Protein AF-A0A1Y6C7B9-F1 (afdb_monomer_lite)

Structure (mmCIF, N/CA/C/O backbone):
data_AF-A0A1Y6C7B9-F1
#
_entry.id   AF-A0A1Y6C7B9-F1
#
loop_
_atom_site.group_PDB
_atom_site.id
_atom_site.type_symbol
_atom_site.label_atom_id
_atom_site.label_alt_id
_atom_site.label_comp_id
_atom_site.label_asym_id
_atom_site.label_entity_id
_atom_site.label_seq_id
_atom_site.pdbx_PDB_ins_code
_atom_site.Cartn_x
_atom_site.Cartn_y
_atom_site.Cartn_z
_atom_site.occupancy
_atom_site.B_iso_or_equiv
_atom_site.auth_seq_id
_atom_site.auth_comp_id
_atom_site.auth_asym_id
_atom_site.auth_atom_id
_atom_site.pdbx_PDB_model_num
ATOM 1 N N . MET A 1 1 ? 20.579 15.927 -12.577 1.00 39.31 1 MET A N 1
ATOM 2 C CA . MET A 1 1 ? 19.494 15.393 -13.425 1.00 39.31 1 MET A CA 1
ATOM 3 C C . MET A 1 1 ? 19.816 13.927 -13.649 1.00 39.31 1 MET A C 1
ATOM 5 O O . MET A 1 1 ? 20.886 13.658 -14.176 1.00 39.31 1 MET A O 1
ATOM 9 N N . SER A 1 2 ? 19.004 12.998 -13.144 1.00 50.59 2 SER A N 1
ATOM 10 C CA . SER A 1 2 ? 19.272 11.565 -13.326 1.00 50.59 2 SER A CA 1
ATOM 11 C C . SER A 1 2 ? 18.882 11.157 -14.748 1.00 50.59 2 SER A C 1
ATOM 13 O O . SER A 1 2 ? 17.697 11.102 -15.076 1.00 50.59 2 SER A O 1
ATOM 15 N N . ASN A 1 3 ? 19.895 10.933 -15.587 1.00 54.69 3 ASN A N 1
ATOM 16 C CA . ASN A 1 3 ? 19.783 10.400 -16.947 1.00 54.69 3 ASN A CA 1
ATOM 17 C C . ASN A 1 3 ? 19.767 8.862 -16.897 1.00 54.69 3 ASN A C 1
ATOM 19 O O . ASN A 1 3 ? 20.647 8.212 -17.447 1.00 54.69 3 ASN A O 1
ATOM 23 N N . THR A 1 4 ? 18.810 8.282 -16.175 1.00 63.91 4 THR A N 1
ATOM 24 C CA . THR A 1 4 ? 18.589 6.832 -16.205 1.00 63.91 4 THR A CA 1
ATOM 25 C C . THR A 1 4 ? 18.027 6.443 -17.573 1.00 63.91 4 THR A C 1
ATOM 27 O O . THR A 1 4 ? 17.099 7.097 -18.060 1.00 63.91 4 THR A O 1
ATOM 30 N N . THR A 1 5 ? 18.613 5.428 -18.199 1.00 77.81 5 THR A N 1
ATOM 31 C CA . THR A 1 5 ? 18.164 4.827 -19.464 1.00 77.81 5 THR A CA 1
ATOM 32 C C . THR A 1 5 ? 16.973 3.888 -19.237 1.00 77.81 5 THR A C 1
ATOM 34 O O . THR A 1 5 ? 16.725 3.450 -18.117 1.00 77.81 5 THR A O 1
ATOM 37 N N . GLU A 1 6 ? 16.233 3.551 -20.295 1.00 76.38 6 GLU A N 1
ATOM 38 C CA . GLU A 1 6 ? 15.067 2.651 -20.214 1.00 76.38 6 GLU A CA 1
ATOM 39 C C . GLU A 1 6 ? 15.423 1.260 -19.649 1.00 76.38 6 GLU A C 1
ATOM 41 O O . GLU A 1 6 ? 14.683 0.710 -18.833 1.00 76.38 6 GLU A O 1
ATOM 46 N N . GLU A 1 7 ? 16.598 0.726 -20.003 1.00 77.50 7 GLU A N 1
ATOM 47 C CA . GLU A 1 7 ? 17.117 -0.544 -19.473 1.00 77.50 7 GLU A CA 1
ATOM 48 C C . GLU A 1 7 ? 17.518 -0.449 -17.990 1.00 77.50 7 GLU A C 1
ATOM 50 O O . GLU A 1 7 ? 17.260 -1.368 -17.211 1.00 77.50 7 GLU A O 1
ATOM 55 N N . GLU A 1 8 ? 18.100 0.674 -17.558 1.00 80.31 8 GLU A N 1
ATOM 56 C CA . GLU A 1 8 ? 18.400 0.905 -16.139 1.00 80.31 8 GLU A CA 1
ATOM 57 C C . GLU A 1 8 ? 17.116 1.054 -15.311 1.00 80.31 8 GLU A C 1
ATOM 59 O O . GLU A 1 8 ? 17.017 0.482 -14.224 1.00 80.31 8 GLU A O 1
ATOM 64 N N . ASP A 1 9 ? 16.106 1.759 -15.835 1.00 83.81 9 ASP A N 1
ATOM 65 C CA . ASP A 1 9 ? 14.800 1.879 -15.183 1.00 83.81 9 ASP A CA 1
ATOM 66 C C . ASP A 1 9 ? 14.131 0.500 -15.042 1.00 83.81 9 ASP A C 1
ATOM 68 O O . ASP A 1 9 ? 13.552 0.205 -13.996 1.00 83.81 9 ASP A O 1
ATOM 72 N N . LYS A 1 10 ? 14.267 -0.386 -16.037 1.00 82.38 10 LYS A N 1
ATOM 73 C CA . LYS A 1 10 ? 13.749 -1.760 -15.978 1.00 82.38 10 LYS A CA 1
ATOM 74 C C . LYS A 1 10 ? 14.417 -2.594 -14.881 1.00 82.38 10 LYS A C 1
ATOM 76 O O . LYS A 1 10 ? 13.713 -3.259 -14.124 1.00 82.38 10 LYS A O 1
ATOM 81 N N . GLY A 1 11 ? 15.742 -2.519 -14.743 1.00 86.56 11 GLY A N 1
ATOM 82 C CA . GLY A 1 11 ? 16.461 -3.196 -13.656 1.00 86.56 11 GLY A CA 1
ATOM 83 C C . GLY A 1 11 ? 16.082 -2.660 -12.269 1.00 86.56 11 GLY A C 1
ATOM 84 O O . GLY A 1 11 ? 15.893 -3.427 -11.325 1.00 86.56 11 GLY A O 1
ATOM 85 N N . ILE A 1 12 ? 15.896 -1.341 -12.146 1.00 87.44 12 ILE A N 1
ATOM 86 C CA . ILE A 1 12 ? 15.400 -0.717 -10.911 1.00 87.44 12 ILE A CA 1
ATOM 87 C C . ILE A 1 12 ? 13.975 -1.197 -10.602 1.00 87.44 12 ILE A C 1
ATOM 89 O O . ILE A 1 12 ? 13.686 -1.561 -9.461 1.00 87.44 12 ILE A O 1
ATOM 93 N N . LEU A 1 13 ? 13.090 -1.228 -11.601 1.00 86.94 13 LEU A N 1
ATOM 94 C CA . LEU A 1 13 ? 11.712 -1.696 -11.449 1.00 86.94 13 LEU A CA 1
ATOM 95 C C . LEU A 1 13 ? 11.650 -3.163 -11.031 1.00 86.94 13 LEU A C 1
ATOM 97 O O . LEU A 1 13 ? 10.866 -3.490 -10.147 1.00 86.94 13 LEU A O 1
ATOM 101 N N . GLU A 1 14 ? 12.494 -4.029 -11.591 1.00 89.56 14 GLU A N 1
ATOM 102 C CA . GLU A 1 14 ? 12.550 -5.445 -11.220 1.00 89.56 14 GLU A CA 1
ATOM 103 C C . GLU A 1 14 ? 12.890 -5.629 -9.733 1.00 89.56 14 GLU A C 1
ATOM 105 O O . GLU A 1 14 ? 12.167 -6.322 -9.013 1.00 89.56 14 GLU A O 1
ATOM 110 N N . VAL A 1 15 ? 13.907 -4.920 -9.231 1.00 91.50 15 VAL A N 1
ATOM 111 C CA . VAL A 1 15 ? 14.276 -4.947 -7.805 1.00 91.50 15 VAL A CA 1
ATOM 112 C C . VAL A 1 15 ? 13.154 -4.387 -6.923 1.00 91.50 15 VAL A C 1
ATOM 114 O O . VAL A 1 15 ? 12.858 -4.933 -5.854 1.00 91.50 15 VAL A O 1
ATOM 117 N N . LEU A 1 16 ? 12.505 -3.299 -7.352 1.00 89.56 16 LEU A N 1
ATOM 118 C CA . LEU A 1 16 ? 11.376 -2.716 -6.624 1.00 89.56 16 LEU A CA 1
ATOM 119 C C . LEU A 1 16 ? 10.173 -3.668 -6.579 1.00 89.56 16 LEU A C 1
ATOM 121 O O . LEU A 1 16 ? 9.554 -3.796 -5.519 1.00 89.56 16 LEU A O 1
ATOM 125 N N . LEU A 1 17 ? 9.865 -4.365 -7.677 1.00 90.88 17 LEU A N 1
ATOM 126 C CA . LEU A 1 17 ? 8.803 -5.370 -7.723 1.00 90.88 17 LEU A CA 1
ATOM 127 C C . LEU A 1 17 ? 9.127 -6.575 -6.851 1.00 90.88 17 LEU A C 1
ATOM 129 O O . LEU A 1 17 ? 8.264 -7.039 -6.108 1.00 90.88 17 LEU A O 1
ATOM 133 N N . GLU A 1 18 ? 10.359 -7.069 -6.898 1.00 93.19 18 GLU A N 1
ATOM 134 C CA . GLU A 1 18 ? 10.772 -8.186 -6.058 1.00 93.19 18 GLU A CA 1
ATOM 135 C C . GLU A 1 18 ? 10.610 -7.833 -4.575 1.00 93.19 18 GLU A C 1
ATOM 137 O O . GLU A 1 18 ? 10.037 -8.606 -3.800 1.00 93.19 18 GLU A O 1
ATOM 142 N N . ARG A 1 19 ? 11.036 -6.628 -4.179 1.00 91.50 19 ARG A N 1
ATOM 143 C CA . ARG A 1 19 ? 10.869 -6.131 -2.811 1.00 91.50 19 ARG A CA 1
ATOM 144 C C . ARG A 1 19 ? 9.402 -5.957 -2.433 1.00 91.50 19 ARG A C 1
ATOM 146 O O . ARG A 1 19 ? 9.012 -6.292 -1.313 1.00 91.50 19 ARG A O 1
ATOM 153 N N . LEU A 1 20 ? 8.590 -5.439 -3.351 1.00 91.62 20 LEU A N 1
ATOM 154 C CA . LEU A 1 20 ? 7.153 -5.315 -3.158 1.00 91.62 20 LEU A CA 1
ATOM 155 C C . LEU A 1 20 ? 6.534 -6.685 -2.866 1.00 91.62 20 LEU A C 1
ATOM 157 O O . LEU A 1 20 ? 5.909 -6.850 -1.824 1.00 91.62 20 LEU A O 1
ATOM 161 N N . VAL A 1 21 ? 6.746 -7.665 -3.742 1.00 92.62 21 VAL A N 1
ATOM 162 C CA . VAL A 1 21 ? 6.099 -8.982 -3.661 1.00 92.62 21 VAL A CA 1
ATOM 163 C C . VAL A 1 21 ? 6.610 -9.794 -2.473 1.00 92.62 21 VAL A C 1
ATOM 165 O O . VAL A 1 21 ? 5.815 -10.418 -1.776 1.00 92.62 21 VAL A O 1
ATOM 168 N N . LYS A 1 22 ? 7.924 -9.791 -2.213 1.00 93.94 22 LYS A N 1
ATOM 169 C CA . LYS A 1 22 ? 8.523 -10.633 -1.165 1.00 93.94 22 LYS A CA 1
ATOM 170 C C . LYS A 1 22 ? 8.430 -10.041 0.237 1.00 93.94 22 LYS A C 1
ATOM 172 O O . LYS A 1 22 ? 8.495 -10.797 1.201 1.00 93.94 22 LYS A O 1
ATOM 177 N N . GLN A 1 23 ? 8.346 -8.716 0.366 1.00 90.81 23 GLN A N 1
ATOM 178 C CA . GLN A 1 23 ? 8.465 -8.046 1.667 1.00 90.81 23 GLN A CA 1
ATOM 179 C C . GLN A 1 23 ? 7.229 -7.213 1.997 1.00 90.81 23 GLN A C 1
ATOM 181 O O . GLN A 1 23 ? 6.608 -7.413 3.036 1.00 90.81 23 GLN A O 1
ATOM 186 N N . ARG A 1 24 ? 6.858 -6.273 1.123 1.00 93.56 24 ARG A N 1
ATOM 187 C CA . ARG A 1 24 ? 5.884 -5.226 1.476 1.00 93.56 24 ARG A CA 1
ATOM 188 C C . ARG A 1 24 ? 4.440 -5.674 1.338 1.00 93.56 24 ARG A C 1
ATOM 190 O O . ARG A 1 24 ? 3.635 -5.367 2.207 1.00 93.56 24 ARG A O 1
ATOM 197 N N . LEU A 1 25 ? 4.115 -6.391 0.267 1.00 95.88 25 LEU A N 1
ATOM 198 C CA . LEU A 1 25 ? 2.753 -6.814 -0.028 1.00 95.88 25 LEU A CA 1
ATOM 199 C C . LEU A 1 25 ? 2.213 -7.806 1.015 1.00 95.88 25 LEU A C 1
ATOM 201 O O . LEU A 1 25 ? 1.117 -7.562 1.507 1.00 95.88 25 LEU A O 1
ATOM 205 N N . PRO A 1 26 ? 2.952 -8.853 1.445 1.00 96.69 26 PRO A N 1
ATOM 206 C CA . PRO A 1 26 ? 2.460 -9.755 2.488 1.00 96.69 26 PRO A CA 1
ATOM 207 C C . PRO A 1 26 ? 2.147 -9.026 3.798 1.00 96.69 26 PRO A C 1
ATOM 209 O O . PRO A 1 26 ? 1.148 -9.322 4.446 1.00 96.69 26 PRO A O 1
ATOM 212 N N . HIS A 1 27 ? 2.978 -8.047 4.165 1.00 96.81 27 HIS A N 1
ATOM 213 C CA . HIS A 1 27 ? 2.763 -7.246 5.365 1.00 96.81 27 HIS A CA 1
ATOM 214 C C . HIS A 1 27 ? 1.573 -6.290 5.204 1.00 96.81 27 HIS A C 1
ATOM 216 O O . HIS A 1 27 ? 0.730 -6.217 6.089 1.00 96.81 27 HIS A O 1
ATOM 222 N N . ALA A 1 28 ? 1.446 -5.615 4.058 1.00 97.62 28 ALA A N 1
ATOM 223 C CA . ALA A 1 28 ? 0.306 -4.744 3.773 1.00 97.62 28 ALA A CA 1
ATOM 224 C C . ALA A 1 28 ? -1.030 -5.507 3.806 1.00 97.62 28 ALA A C 1
ATOM 226 O O . ALA A 1 28 ? -1.978 -5.030 4.414 1.00 97.62 28 ALA A O 1
ATOM 227 N N . LEU A 1 29 ? -1.089 -6.718 3.242 1.00 98.06 29 LEU A N 1
ATOM 228 C CA . LEU A 1 29 ? -2.287 -7.567 3.299 1.00 98.06 29 LEU A CA 1
ATOM 229 C C . LEU A 1 29 ? -2.606 -8.039 4.728 1.00 98.06 29 LEU A C 1
ATOM 231 O O . LEU A 1 29 ? -3.769 -8.205 5.090 1.00 98.06 29 LEU A O 1
ATOM 235 N N . ALA A 1 30 ? -1.584 -8.255 5.563 1.00 98.12 30 ALA A N 1
ATOM 236 C CA . ALA A 1 30 ? -1.793 -8.550 6.978 1.00 98.12 30 ALA A CA 1
ATOM 237 C C . ALA A 1 30 ? -2.364 -7.337 7.732 1.00 98.12 30 ALA A C 1
ATOM 239 O O . ALA A 1 30 ? -3.251 -7.513 8.565 1.00 98.12 30 ALA A O 1
ATOM 240 N N . LEU A 1 31 ? -1.897 -6.123 7.413 1.00 98.50 31 LEU A N 1
ATOM 241 C CA . LEU A 1 31 ? -2.433 -4.880 7.971 1.00 98.50 31 LEU A CA 1
ATOM 242 C C . LEU A 1 31 ? -3.863 -4.605 7.506 1.00 98.50 31 LEU A C 1
ATOM 244 O O . LEU A 1 31 ? -4.686 -4.244 8.334 1.00 98.50 31 LEU A O 1
ATOM 248 N N . GLU A 1 32 ? -4.172 -4.827 6.227 1.00 98.62 32 GLU A N 1
ATOM 249 C CA . GLU A 1 32 ? -5.537 -4.741 5.688 1.00 98.62 32 GLU A CA 1
ATOM 250 C C . GLU A 1 32 ? -6.479 -5.653 6.474 1.00 98.62 32 GLU A C 1
ATOM 252 O O . GLU A 1 32 ? -7.447 -5.187 7.067 1.00 98.62 32 GLU A O 1
ATOM 257 N N . LYS A 1 33 ? -6.125 -6.937 6.607 1.00 98.69 33 LYS A N 1
ATOM 258 C CA . LYS A 1 33 ? -6.919 -7.882 7.397 1.00 98.69 33 LYS A CA 1
ATOM 259 C C . LYS A 1 33 ? -7.085 -7.433 8.851 1.00 98.69 33 LYS A C 1
ATOM 261 O O . LYS A 1 33 ? -8.156 -7.619 9.418 1.00 98.69 33 LYS A O 1
ATOM 266 N N . LYS A 1 34 ? -6.027 -6.895 9.459 1.00 98.44 34 LYS A N 1
ATOM 267 C CA . LYS A 1 34 ? -6.045 -6.395 10.835 1.00 98.44 34 LYS A CA 1
ATOM 268 C C . LYS A 1 34 ? -7.056 -5.249 10.988 1.00 98.44 34 LYS A C 1
ATOM 270 O O . LYS A 1 34 ? -7.944 -5.334 11.832 1.00 98.44 34 LYS A O 1
ATOM 275 N N . VAL A 1 35 ? -6.972 -4.211 10.155 1.00 98.56 35 VAL A N 1
ATOM 276 C CA . VAL A 1 35 ? -7.883 -3.056 10.260 1.00 98.56 35 VAL A CA 1
ATOM 277 C C . VAL A 1 35 ? -9.317 -3.396 9.845 1.00 98.56 35 VAL A C 1
ATOM 279 O O . VAL A 1 35 ? -10.267 -2.860 10.414 1.00 98.56 35 VAL A O 1
ATOM 282 N N . ASP A 1 36 ? -9.507 -4.350 8.934 1.00 98.50 36 ASP A N 1
ATOM 283 C CA . ASP A 1 36 ? -10.835 -4.859 8.570 1.00 98.50 36 ASP A CA 1
ATOM 284 C C . ASP A 1 36 ? -11.510 -5.626 9.718 1.00 98.50 36 ASP A C 1
ATOM 286 O O . ASP A 1 36 ? -12.732 -5.759 9.749 1.00 98.50 36 ASP A O 1
ATOM 290 N N . GLN A 1 37 ? -10.729 -6.120 10.682 1.00 97.81 37 GLN A N 1
ATOM 291 C CA . GLN A 1 37 ? -11.229 -6.777 11.892 1.00 97.81 37 GLN A CA 1
ATOM 292 C C . GLN A 1 37 ? -11.546 -5.799 13.033 1.00 97.81 37 GLN A C 1
ATOM 294 O O . GLN A 1 37 ? -12.047 -6.237 14.067 1.00 97.81 37 GLN A O 1
ATOM 299 N N . GLY A 1 38 ? -11.301 -4.498 12.846 1.00 97.38 38 GLY A N 1
ATOM 300 C CA . GLY A 1 38 ? -11.530 -3.463 13.860 1.00 97.38 38 GLY A CA 1
ATOM 301 C C . GLY A 1 38 ? -10.320 -3.172 14.754 1.00 97.38 38 GLY A C 1
ATOM 302 O O . GLY A 1 38 ? -10.419 -2.369 15.681 1.00 97.38 38 GLY A O 1
ATOM 303 N 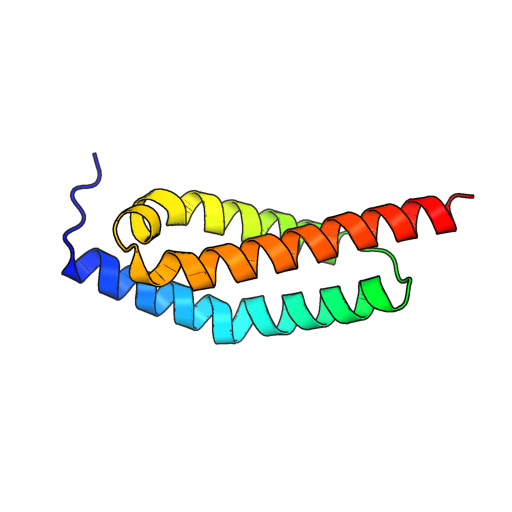N . ASP A 1 39 ? -9.167 -3.793 14.494 1.00 97.81 39 ASP A N 1
ATOM 304 C CA . ASP A 1 39 ? -7.948 -3.517 15.256 1.00 97.81 39 ASP A CA 1
ATOM 305 C C . ASP A 1 39 ? -7.309 -2.182 14.830 1.00 97.81 39 ASP A C 1
ATOM 307 O O . ASP A 1 39 ? -7.297 -1.817 13.650 1.00 97.81 39 ASP A O 1
ATOM 311 N N . VAL A 1 40 ? -6.699 -1.477 15.785 1.00 97.50 40 VAL A N 1
ATOM 312 C CA . VAL A 1 40 ? -5.968 -0.220 15.543 1.00 97.50 40 VAL A CA 1
ATOM 313 C C . VAL A 1 40 ? -4.543 -0.457 15.047 1.00 97.50 40 VAL A C 1
ATOM 315 O O . VAL A 1 40 ? -3.893 -1.458 15.379 1.00 97.50 40 VAL A O 1
ATOM 318 N N . LEU A 1 41 ? -4.026 0.489 14.263 1.00 98.06 41 LEU A N 1
ATOM 319 C CA . LEU A 1 41 ? -2.628 0.497 13.835 1.00 98.06 41 LEU A CA 1
ATOM 320 C C . LEU A 1 41 ? -1.732 0.897 15.011 1.00 98.06 41 LEU A C 1
ATOM 322 O O . LEU A 1 41 ? -1.948 1.927 15.638 1.00 98.06 41 LEU A O 1
ATOM 326 N N . ASN A 1 42 ? -0.714 0.090 15.302 1.00 97.00 42 ASN A N 1
ATOM 327 C CA . ASN A 1 42 ? 0.278 0.438 16.319 1.00 97.00 42 ASN A CA 1
ATOM 328 C C . ASN A 1 42 ? 1.434 1.256 15.709 1.00 97.00 42 ASN A C 1
ATOM 330 O O . ASN A 1 42 ? 1.539 1.400 14.489 1.00 97.00 42 ASN A O 1
ATOM 334 N N . ASP A 1 43 ? 2.349 1.736 16.553 1.00 97.31 43 ASP A N 1
ATOM 335 C CA . ASP A 1 43 ? 3.503 2.536 16.120 1.00 97.31 43 ASP A CA 1
ATOM 336 C C . ASP A 1 43 ? 4.367 1.847 15.049 1.00 97.31 43 ASP A C 1
ATOM 338 O O . ASP A 1 43 ? 4.857 2.507 14.130 1.00 97.31 43 ASP A O 1
ATOM 342 N N . TYR A 1 44 ? 4.536 0.523 15.127 1.00 97.00 44 TYR A N 1
ATOM 343 C CA . TYR A 1 44 ? 5.295 -0.240 14.132 1.00 97.00 44 TYR A CA 1
ATOM 344 C C . TYR A 1 44 ? 4.575 -0.291 12.783 1.00 97.00 44 TYR A C 1
ATOM 346 O O . TYR A 1 44 ? 5.214 -0.120 11.743 1.00 97.00 44 TYR A O 1
ATOM 354 N N . ASP A 1 45 ? 3.256 -0.483 12.793 1.00 97.69 45 ASP A N 1
ATOM 355 C CA . ASP A 1 45 ? 2.434 -0.494 11.583 1.00 97.69 45 ASP A CA 1
ATOM 356 C C . ASP A 1 45 ? 2.476 0.884 10.902 1.00 97.69 45 ASP A C 1
ATOM 358 O O . ASP A 1 45 ? 2.689 0.991 9.692 1.00 97.69 45 ASP A O 1
ATOM 362 N N . ILE A 1 46 ? 2.353 1.957 11.692 1.00 96.94 46 ILE A N 1
ATOM 363 C CA . ILE A 1 46 ? 2.425 3.345 11.217 1.00 96.94 46 ILE A CA 1
ATOM 364 C C . ILE A 1 46 ? 3.812 3.646 10.640 1.00 96.94 46 ILE A C 1
ATOM 366 O O . ILE A 1 46 ? 3.920 4.227 9.554 1.00 96.94 46 ILE A O 1
ATOM 370 N N . GLN A 1 47 ? 4.883 3.227 11.321 1.00 97.38 47 GLN A N 1
ATOM 371 C CA . GLN A 1 47 ? 6.246 3.402 10.825 1.00 97.38 47 GLN A CA 1
ATOM 372 C C . GLN A 1 47 ? 6.448 2.671 9.492 1.00 97.38 47 GLN A C 1
ATOM 374 O O . GLN A 1 47 ? 6.990 3.255 8.549 1.00 97.38 47 GLN A O 1
ATOM 379 N N . PHE A 1 48 ? 5.978 1.427 9.385 1.00 95.56 48 PHE A N 1
ATOM 380 C CA . PHE A 1 48 ? 6.031 0.661 8.144 1.00 95.56 48 PHE A CA 1
ATOM 381 C C . PHE A 1 48 ? 5.307 1.388 7.001 1.00 95.56 48 PHE A C 1
ATOM 383 O O . PHE A 1 48 ? 5.883 1.568 5.924 1.00 95.56 48 PHE A O 1
ATOM 390 N N . LEU A 1 49 ? 4.077 1.859 7.230 1.00 96.44 49 LEU A N 1
ATOM 391 C CA . LEU A 1 49 ? 3.297 2.587 6.224 1.00 96.44 49 LEU A CA 1
ATOM 392 C C . LEU A 1 49 ? 4.021 3.862 5.765 1.00 96.44 49 LEU A C 1
ATOM 394 O O . LEU A 1 49 ? 4.130 4.121 4.563 1.00 96.44 49 LEU A O 1
ATOM 398 N N . ALA A 1 50 ? 4.591 4.625 6.702 1.00 96.12 50 ALA A N 1
ATOM 399 C CA . ALA A 1 50 ? 5.348 5.835 6.397 1.00 96.12 50 ALA A CA 1
ATOM 400 C C . ALA A 1 50 ? 6.608 5.551 5.558 1.00 96.12 50 ALA A C 1
ATOM 402 O O . ALA A 1 50 ? 6.923 6.297 4.623 1.00 96.12 50 ALA A O 1
ATOM 403 N N . GLU A 1 51 ? 7.337 4.476 5.865 1.00 94.75 51 GLU A N 1
ATOM 404 C CA . GLU A 1 51 ? 8.513 4.052 5.101 1.00 94.75 51 GLU A CA 1
ATOM 405 C C . GLU A 1 51 ? 8.143 3.610 3.682 1.00 94.75 51 GLU A C 1
ATOM 407 O O . GLU A 1 51 ? 8.795 4.013 2.713 1.00 94.75 51 GLU A O 1
ATOM 412 N N . VAL A 1 52 ? 7.065 2.836 3.537 1.00 92.31 52 VAL A N 1
ATOM 413 C CA . VAL A 1 52 ? 6.605 2.376 2.226 1.00 92.31 52 VAL A CA 1
ATOM 414 C C . VAL A 1 52 ? 6.160 3.542 1.349 1.00 92.31 52 VAL A C 1
ATOM 416 O O . VAL A 1 52 ? 6.606 3.632 0.203 1.00 92.31 52 VAL A O 1
ATOM 419 N N . LEU A 1 53 ? 5.348 4.463 1.872 1.00 92.12 53 LEU A N 1
ATOM 420 C CA . LEU A 1 53 ? 4.880 5.628 1.114 1.00 92.12 53 LEU A CA 1
ATOM 421 C C . LEU A 1 53 ? 6.039 6.540 0.697 1.00 92.12 53 LEU A C 1
ATOM 423 O O . LEU A 1 53 ? 6.065 7.034 -0.433 1.00 92.12 53 LEU A O 1
ATOM 427 N N . ARG A 1 54 ? 7.049 6.710 1.561 1.00 93.62 54 ARG A N 1
ATOM 428 C CA . ARG A 1 54 ? 8.276 7.446 1.222 1.00 93.62 54 ARG A CA 1
ATOM 429 C C . ARG A 1 54 ? 9.004 6.812 0.040 1.00 93.62 54 ARG A C 1
ATOM 431 O O . ARG A 1 54 ? 9.457 7.521 -0.859 1.00 93.62 54 ARG A O 1
ATOM 438 N N . ASP A 1 55 ? 9.118 5.492 0.028 1.00 89.69 55 ASP A N 1
ATOM 439 C CA . ASP A 1 55 ? 9.808 4.783 -1.043 1.00 89.69 55 ASP A CA 1
ATOM 440 C C . ASP A 1 55 ? 8.997 4.739 -2.345 1.00 89.69 55 ASP A C 1
ATOM 442 O O . ASP A 1 55 ? 9.586 4.865 -3.418 1.00 89.69 55 ASP A O 1
ATOM 446 N N . ILE A 1 56 ? 7.663 4.667 -2.275 1.00 88.19 56 ILE A N 1
ATOM 447 C CA . ILE A 1 56 ? 6.788 4.865 -3.444 1.00 88.19 56 ILE A CA 1
ATOM 448 C C . ILE A 1 56 ? 6.989 6.275 -4.019 1.00 88.19 56 ILE A C 1
ATOM 450 O O . ILE A 1 56 ? 7.118 6.435 -5.232 1.00 88.19 56 ILE A O 1
ATOM 454 N N . GLY A 1 57 ? 7.090 7.302 -3.171 1.00 90.00 57 GLY A N 1
ATOM 455 C CA . GLY A 1 57 ? 7.383 8.667 -3.614 1.00 90.00 57 GLY A CA 1
ATOM 456 C C . GLY A 1 57 ? 8.741 8.788 -4.314 1.00 90.00 57 GLY A C 1
ATOM 457 O O . GLY A 1 57 ? 8.850 9.437 -5.353 1.00 90.00 57 GLY A O 1
ATOM 458 N N . ARG A 1 58 ? 9.776 8.113 -3.799 1.00 90.44 58 ARG A N 1
ATOM 459 C CA . ARG A 1 58 ? 11.116 8.080 -4.416 1.00 90.44 58 ARG A CA 1
ATOM 460 C C . ARG A 1 58 ? 11.144 7.344 -5.753 1.00 90.44 58 ARG A C 1
ATOM 462 O O . ARG A 1 58 ? 11.895 7.742 -6.637 1.00 90.44 58 ARG A O 1
ATOM 469 N N . ALA A 1 59 ? 10.333 6.299 -5.905 1.00 88.44 59 ALA A N 1
ATOM 470 C CA . ALA A 1 59 ? 10.227 5.531 -7.143 1.00 88.44 59 ALA A CA 1
ATOM 471 C C . ALA A 1 59 ? 9.408 6.242 -8.236 1.00 88.44 59 ALA A C 1
ATOM 473 O O . ALA A 1 59 ? 9.407 5.787 -9.379 1.00 88.44 59 ALA A O 1
ATOM 474 N N . LYS A 1 60 ? 8.746 7.366 -7.917 1.00 89.44 60 LYS A N 1
ATOM 475 C CA . LYS A 1 60 ? 7.860 8.091 -8.838 1.00 89.44 60 LYS A CA 1
ATOM 476 C C . LYS A 1 60 ? 8.457 8.416 -10.204 1.00 89.44 60 LYS A C 1
ATOM 478 O O . LYS A 1 60 ? 7.827 8.071 -11.199 1.00 89.44 60 LYS A O 1
ATOM 483 N N . PRO A 1 61 ? 9.666 8.996 -10.302 1.00 89.75 61 PRO A N 1
ATOM 484 C CA . PRO A 1 61 ? 10.250 9.305 -11.604 1.00 89.75 61 PRO A CA 1
ATOM 485 C C . PRO A 1 61 ? 10.495 8.066 -12.471 1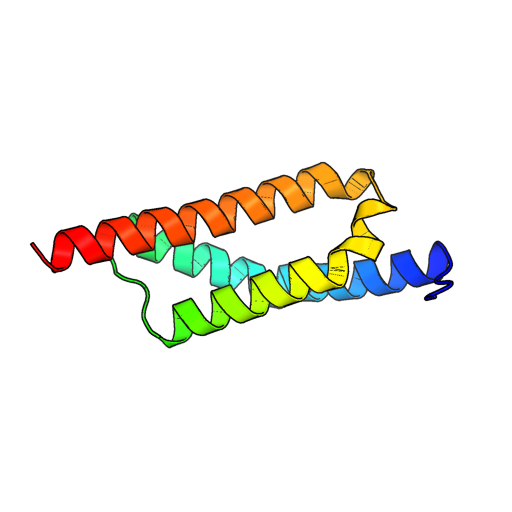.00 89.75 61 PRO A C 1
ATOM 487 O O . PRO A 1 61 ? 10.544 8.196 -13.689 1.00 89.75 61 PRO A O 1
ATOM 490 N N . VAL A 1 62 ? 10.663 6.893 -11.847 1.00 87.38 62 VAL A N 1
ATOM 491 C CA . VAL A 1 62 ? 10.876 5.621 -12.539 1.00 87.38 62 VAL A CA 1
ATOM 492 C C . VAL A 1 62 ? 9.540 5.118 -13.072 1.00 87.38 62 VAL A C 1
ATOM 494 O O . VAL A 1 62 ? 9.375 5.033 -14.278 1.00 87.38 62 VAL A O 1
ATOM 497 N N . TYR A 1 63 ? 8.535 4.872 -12.226 1.00 86.50 63 TYR A N 1
ATOM 498 C CA . TYR A 1 63 ? 7.271 4.311 -12.725 1.00 86.50 63 TYR A CA 1
ATOM 499 C C . TYR A 1 63 ? 6.433 5.291 -13.566 1.00 86.50 63 TYR A C 1
ATOM 501 O O . TYR A 1 63 ? 5.646 4.839 -14.390 1.00 86.50 63 TYR A O 1
ATOM 509 N N . ASP A 1 64 ? 6.611 6.614 -13.433 1.00 88.62 64 ASP A N 1
ATOM 510 C CA . ASP A 1 64 ? 5.933 7.598 -14.299 1.00 88.62 64 ASP A CA 1
ATOM 511 C C . ASP A 1 64 ? 6.347 7.459 -15.775 1.00 88.62 64 ASP A C 1
ATOM 513 O O . ASP A 1 64 ? 5.576 7.808 -16.669 1.00 88.62 64 ASP A O 1
ATOM 517 N N . ARG A 1 65 ? 7.553 6.941 -16.040 1.00 88.62 65 ARG A N 1
ATOM 518 C CA . ARG A 1 65 ? 8.063 6.687 -17.397 1.00 88.62 65 ARG A CA 1
ATOM 519 C C . ARG A 1 65 ? 7.592 5.353 -17.976 1.00 88.62 65 ARG A C 1
ATOM 521 O O . ARG A 1 65 ? 7.770 5.128 -19.167 1.00 88.62 65 ARG A O 1
ATOM 528 N N . HIS A 1 66 ? 6.986 4.490 -17.159 1.00 85.81 66 HIS A N 1
ATOM 529 C CA . HIS A 1 66 ? 6.565 3.141 -17.541 1.00 85.81 66 HIS A CA 1
ATOM 530 C C . HIS A 1 66 ? 5.053 2.975 -17.314 1.00 85.81 66 HIS A C 1
ATOM 532 O O . HIS A 1 66 ? 4.632 2.446 -16.279 1.00 85.81 66 HIS A O 1
ATOM 538 N N . PRO A 1 67 ? 4.207 3.431 -18.261 1.00 87.00 67 PRO A N 1
ATOM 539 C CA . PRO A 1 67 ? 2.753 3.474 -18.090 1.00 87.00 67 PRO A CA 1
ATOM 540 C C . PRO A 1 67 ? 2.119 2.098 -17.842 1.00 87.00 67 PRO A C 1
ATOM 542 O O . PRO A 1 67 ? 1.093 2.016 -17.169 1.00 87.00 67 PRO A O 1
ATOM 545 N N . ASP A 1 68 ? 2.760 1.015 -18.283 1.00 88.81 68 ASP A N 1
ATOM 546 C CA . ASP A 1 68 ? 2.311 -0.363 -18.050 1.00 88.81 68 ASP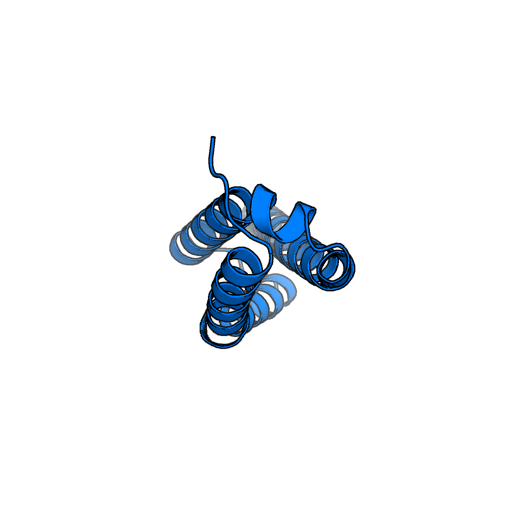 A CA 1
ATOM 547 C C . ASP A 1 68 ? 2.226 -0.732 -16.557 1.00 88.81 68 ASP A C 1
ATOM 549 O O . ASP A 1 68 ? 1.477 -1.633 -16.175 1.00 88.81 68 ASP A O 1
ATOM 553 N N . TYR A 1 69 ? 2.932 -0.004 -15.683 1.00 88.00 69 TYR A N 1
ATOM 554 C CA . TYR A 1 69 ? 2.860 -0.191 -14.233 1.00 88.00 69 TYR A CA 1
ATOM 555 C C . TYR A 1 69 ? 1.755 0.631 -13.567 1.00 88.00 69 TYR A C 1
ATOM 557 O O . TYR A 1 69 ? 1.448 0.377 -12.401 1.00 88.00 69 TYR A O 1
ATOM 565 N N . GLN A 1 70 ? 1.111 1.574 -14.266 1.00 89.19 70 GLN A N 1
ATOM 566 C CA . GLN A 1 70 ? 0.049 2.404 -13.683 1.00 89.19 70 GLN A CA 1
ATOM 567 C C . GLN A 1 70 ? -1.069 1.583 -13.023 1.00 89.19 70 GLN A C 1
ATOM 569 O O . GLN A 1 70 ? -1.437 1.919 -11.896 1.00 89.19 70 GLN A O 1
ATOM 574 N N . PRO A 1 71 ? -1.580 0.484 -13.622 1.00 93.00 71 PRO A N 1
ATOM 575 C CA . PRO A 1 71 ? -2.603 -0.333 -12.972 1.00 93.00 71 PRO A CA 1
ATOM 576 C C . PRO A 1 71 ? -2.122 -0.972 -11.663 1.00 93.00 71 PRO A C 1
ATOM 578 O O . PRO A 1 71 ? -2.902 -1.104 -10.720 1.00 93.00 71 PRO A O 1
ATOM 581 N N . LEU A 1 72 ? -0.847 -1.369 -11.586 1.00 91.25 72 LEU A N 1
ATOM 582 C CA . LEU A 1 72 ? -0.256 -1.921 -10.366 1.00 91.25 72 LEU A CA 1
ATOM 583 C C . LEU A 1 72 ? -0.103 -0.833 -9.300 1.00 91.25 72 LEU A C 1
ATOM 585 O O . LEU A 1 72 ? -0.530 -1.032 -8.165 1.00 91.25 72 LEU A O 1
ATOM 589 N N . ILE A 1 73 ? 0.458 0.322 -9.669 1.00 90.94 73 ILE A N 1
ATOM 590 C CA . ILE A 1 73 ? 0.633 1.455 -8.755 1.00 90.94 73 ILE A CA 1
ATOM 591 C C . ILE A 1 73 ? -0.720 1.916 -8.206 1.00 90.94 73 ILE A C 1
ATOM 593 O O . ILE A 1 73 ? -0.842 2.109 -7.001 1.00 90.94 73 ILE A O 1
ATOM 597 N N . ALA A 1 74 ? -1.752 2.012 -9.047 1.00 93.38 74 ALA A N 1
ATOM 598 C CA . ALA A 1 74 ? -3.098 2.378 -8.613 1.00 93.38 74 ALA A CA 1
ATOM 599 C C . ALA A 1 74 ? -3.637 1.415 -7.543 1.00 93.38 74 ALA A C 1
ATOM 601 O O . ALA A 1 74 ? -4.084 1.862 -6.491 1.00 93.38 74 ALA A O 1
ATOM 602 N N . LYS A 1 75 ? -3.517 0.099 -7.764 1.00 94.94 75 LYS A N 1
ATOM 603 C CA . LYS A 1 75 ? -3.944 -0.917 -6.788 1.00 94.94 75 LYS A CA 1
ATOM 604 C C . LYS A 1 75 ? -3.194 -0.805 -5.462 1.00 94.94 75 LYS A C 1
ATOM 606 O O . LYS A 1 75 ? -3.809 -0.932 -4.410 1.00 94.94 75 LYS A O 1
ATOM 611 N N . LEU A 1 76 ? -1.886 -0.549 -5.501 1.00 93.75 76 LEU A N 1
ATOM 612 C CA . LEU A 1 76 ? -1.089 -0.361 -4.286 1.00 93.75 76 LEU A CA 1
ATOM 613 C C . LEU A 1 76 ? -1.511 0.892 -3.522 1.00 93.75 76 LEU A C 1
ATOM 615 O O . LEU A 1 76 ? -1.662 0.836 -2.307 1.00 93.75 76 LEU A O 1
ATOM 619 N N . MET A 1 77 ? -1.729 2.007 -4.221 1.00 94.19 77 MET A N 1
ATOM 620 C CA . MET A 1 77 ? -2.172 3.248 -3.586 1.00 94.19 77 MET A CA 1
ATOM 621 C C . MET A 1 77 ? -3.550 3.077 -2.944 1.00 94.19 77 MET A C 1
ATOM 623 O O . MET A 1 77 ?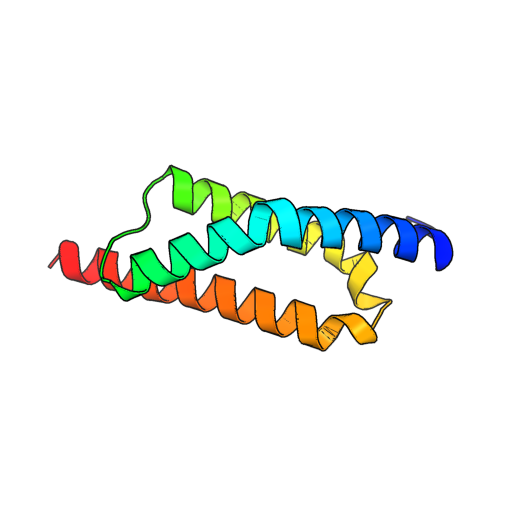 -3.737 3.518 -1.815 1.00 94.19 77 MET A O 1
ATOM 627 N N . SER A 1 78 ? -4.478 2.382 -3.610 1.00 97.19 78 SER A N 1
ATOM 628 C CA . SER A 1 78 ? -5.785 2.050 -3.034 1.00 97.19 78 SER A CA 1
ATOM 629 C C . SER A 1 78 ? -5.670 1.167 -1.792 1.00 97.19 78 SER A C 1
ATOM 631 O O . SER A 1 78 ? -6.327 1.455 -0.799 1.00 97.19 78 SER A O 1
ATOM 633 N N . LEU A 1 79 ? -4.808 0.143 -1.811 1.00 97.88 79 LEU A N 1
ATOM 634 C CA . LEU A 1 79 ? -4.565 -0.716 -0.647 1.00 97.88 79 LEU A CA 1
ATOM 635 C C . LEU A 1 79 ? -4.045 0.092 0.551 1.00 97.88 79 LEU A C 1
ATOM 637 O O . LEU A 1 79 ? -4.574 -0.020 1.651 1.00 97.88 79 LEU A O 1
ATOM 641 N N . TYR A 1 80 ? -3.024 0.929 0.351 1.00 97.38 80 TYR A N 1
ATOM 642 C CA . TYR A 1 80 ? -2.472 1.727 1.449 1.00 97.38 80 TYR A CA 1
ATOM 643 C C . TYR A 1 80 ? -3.448 2.791 1.955 1.00 97.38 80 TYR A C 1
ATOM 645 O O . TYR A 1 80 ? -3.494 3.023 3.160 1.00 97.38 80 TYR A O 1
ATOM 653 N N . ALA A 1 81 ? -4.236 3.408 1.068 1.00 97.75 81 ALA A N 1
ATOM 654 C CA . ALA A 1 81 ? -5.286 4.343 1.465 1.00 97.75 81 ALA A CA 1
ATOM 655 C C . ALA A 1 81 ? -6.335 3.653 2.346 1.00 97.75 81 ALA A C 1
ATOM 657 O O . ALA A 1 81 ? -6.590 4.125 3.449 1.00 97.75 81 ALA A O 1
ATOM 658 N N . HIS A 1 82 ? -6.837 2.489 1.917 1.00 98.50 82 HIS A N 1
ATOM 659 C CA . HIS A 1 82 ? -7.797 1.690 2.684 1.00 98.50 82 HIS A CA 1
ATOM 660 C C . HIS A 1 82 ? -7.273 1.341 4.081 1.00 98.50 82 HIS A C 1
ATOM 662 O O . HIS A 1 82 ? -7.968 1.559 5.070 1.00 98.50 82 HIS A O 1
ATOM 668 N N . ILE A 1 83 ? -6.022 0.874 4.183 1.00 98.62 83 ILE A N 1
ATOM 669 C CA . ILE A 1 83 ? -5.406 0.532 5.476 1.00 98.62 83 ILE A CA 1
ATOM 670 C C . ILE A 1 83 ? -5.378 1.742 6.419 1.00 98.62 83 ILE A C 1
ATOM 672 O O . ILE A 1 83 ? -5.684 1.615 7.603 1.00 98.62 83 ILE A O 1
ATOM 676 N N . ILE A 1 84 ? -4.991 2.911 5.903 1.00 98.06 84 ILE A N 1
ATOM 677 C CA . ILE A 1 84 ? -4.869 4.142 6.692 1.00 98.06 84 ILE A CA 1
ATOM 678 C C . ILE A 1 84 ? -6.246 4.646 7.127 1.00 98.06 84 ILE A C 1
ATOM 680 O O . ILE A 1 84 ? -6.420 4.987 8.294 1.00 98.06 84 ILE A O 1
ATOM 684 N N . GLU A 1 85 ? -7.209 4.685 6.208 1.00 98.31 85 GLU A N 1
ATOM 685 C CA . GLU A 1 85 ? -8.572 5.152 6.470 1.00 98.31 85 GLU A CA 1
ATOM 686 C C . GLU A 1 85 ? -9.256 4.265 7.513 1.00 98.31 85 GLU A C 1
ATOM 688 O O . GLU A 1 85 ? -9.666 4.763 8.561 1.00 98.31 85 GLU A O 1
ATOM 693 N N . ARG A 1 86 ? -9.269 2.942 7.304 1.00 98.50 86 ARG A N 1
ATOM 694 C CA . ARG A 1 86 ?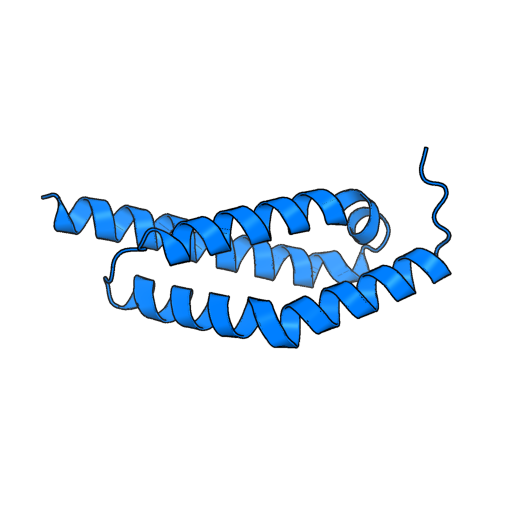 -9.834 1.988 8.269 1.00 98.50 86 ARG A CA 1
ATOM 695 C C . ARG A 1 86 ? -9.103 2.009 9.607 1.00 98.50 86 ARG A C 1
ATOM 697 O O . ARG A 1 86 ? -9.741 1.949 10.651 1.00 98.50 86 ARG A O 1
ATOM 704 N N . GLY A 1 87 ? -7.775 2.130 9.601 1.00 98.06 87 GLY A N 1
ATOM 705 C CA . GLY A 1 87 ? -6.996 2.247 10.833 1.00 98.06 87 GLY A CA 1
ATOM 706 C C . GLY A 1 87 ? -7.358 3.490 11.652 1.00 98.06 87 GLY A C 1
ATOM 707 O O . GLY A 1 87 ? -7.465 3.405 12.873 1.00 98.06 87 GLY A O 1
ATOM 708 N N . ALA A 1 88 ? -7.584 4.628 10.989 1.00 97.31 88 ALA A N 1
ATOM 709 C CA . ALA A 1 88 ? -8.009 5.866 11.637 1.00 97.31 88 ALA A CA 1
ATOM 710 C C . ALA A 1 88 ? -9.456 5.797 12.152 1.00 97.31 88 ALA A C 1
ATOM 712 O O . ALA A 1 88 ? -9.745 6.312 13.231 1.00 97.31 88 ALA A O 1
ATOM 713 N N . GLU A 1 89 ? -10.356 5.150 11.406 1.00 98.12 89 GLU A N 1
ATOM 714 C CA . GLU A 1 89 ? -11.729 4.884 11.851 1.00 98.12 89 GLU A CA 1
ATOM 715 C C . GLU A 1 89 ? -11.740 4.033 13.127 1.00 98.12 89 GLU A C 1
ATOM 717 O O . GLU A 1 89 ? -12.362 4.425 14.113 1.00 98.12 89 GLU A O 1
ATOM 722 N N . ASN A 1 90 ? -10.979 2.934 13.149 1.00 97.88 90 ASN A N 1
ATOM 723 C CA . ASN A 1 90 ? -10.884 2.054 14.316 1.00 97.88 90 ASN A CA 1
ATOM 724 C C . ASN A 1 90 ? -10.335 2.791 15.554 1.00 97.88 90 ASN A C 1
ATOM 726 O O . ASN A 1 90 ? -10.817 2.573 16.663 1.00 97.88 90 ASN A O 1
ATOM 730 N N . GLU A 1 91 ? -9.351 3.685 15.382 1.00 96.06 91 GLU A N 1
ATOM 731 C CA . GLU A 1 91 ? -8.810 4.506 16.480 1.00 96.06 91 GLU A CA 1
ATOM 732 C C . GLU A 1 91 ? -9.888 5.438 17.058 1.00 96.06 91 GLU A C 1
ATOM 734 O O . GLU A 1 91 ? -10.035 5.556 18.275 1.00 96.06 91 GLU A O 1
ATOM 739 N N . GLY A 1 92 ? -10.689 6.065 16.190 1.00 95.75 92 GLY A N 1
ATOM 740 C CA . GLY A 1 92 ? -11.805 6.915 16.607 1.00 95.75 92 GLY A CA 1
ATOM 741 C C . GLY A 1 92 ? -12.902 6.146 17.350 1.00 95.75 92 GLY A C 1
ATOM 742 O O . GLY A 1 92 ? -13.452 6.654 18.329 1.00 95.75 92 GLY A O 1
ATOM 743 N N . GLU A 1 93 ? -13.193 4.915 16.924 1.00 94.19 93 GLU A N 1
ATOM 744 C CA . GLU A 1 93 ? -14.150 4.029 17.595 1.00 94.19 93 GLU A CA 1
ATOM 745 C C . GLU A 1 93 ? -13.661 3.594 18.985 1.00 94.19 93 GLU A C 1
ATOM 747 O O . GLU A 1 93 ? -14.458 3.558 19.918 1.00 94.19 93 GLU A O 1
ATOM 752 N N . GLN A 1 94 ? -12.363 3.314 19.157 1.00 86.62 94 GLN A N 1
ATOM 753 C CA . GLN A 1 94 ? -11.799 2.922 20.458 1.00 86.62 94 GLN A CA 1
ATOM 754 C C . GLN A 1 94 ? -11.672 4.083 21.453 1.00 86.62 94 GLN A C 1
ATOM 756 O O . GLN A 1 94 ? -11.665 3.858 22.665 1.00 86.62 94 GLN A O 1
ATOM 761 N N . ALA A 1 95 ? -11.554 5.314 20.957 1.00 83.50 95 ALA A N 1
ATOM 762 C CA . ALA A 1 95 ? -11.463 6.515 21.782 1.00 83.50 95 ALA A CA 1
ATOM 763 C C . ALA A 1 95 ? -12.833 7.067 22.240 1.00 83.50 95 ALA A C 1
ATOM 765 O O . ALA A 1 95 ? -12.859 8.042 22.999 1.00 83.50 95 ALA A O 1
ATOM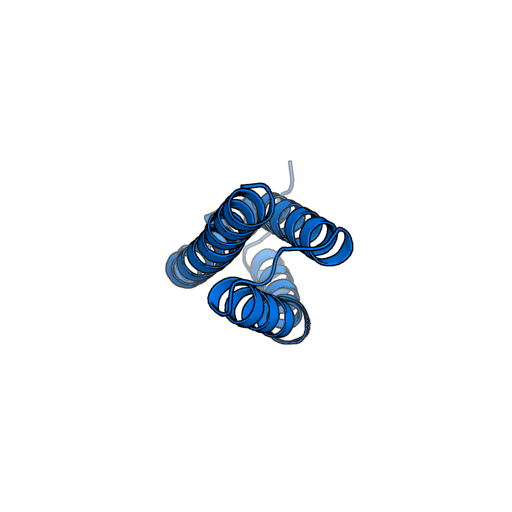 766 N N . SER A 1 96 ? -13.942 6.478 21.769 1.00 74.06 96 SER A N 1
ATOM 767 C CA . SER A 1 96 ? -15.332 6.890 22.042 1.00 74.06 96 SER A CA 1
ATOM 768 C C . SER A 1 96 ? -15.969 6.114 23.196 1.00 74.06 96 SER A C 1
ATOM 770 O O . SER A 1 96 ? -16.737 6.745 23.959 1.00 74.06 96 SER A O 1
#

Radius of gyration: 15.5 Å; chains: 1; bounding box: 35×26×42 Å

pLDDT: mean 90.99, std 10.0, range [39.31, 98.69]

Foldseek 3Di:
DDPQDLVNLVVVVVVVVVCCVVPPVVVLVVLLVCLVVLHAQDPVNVVSLVVVVVVLVVCCVSVVVPVVCVVVNVVVVVSSVSSVVSNVVSVVVVVD

Secondary structure (DSSP, 8-state):
-----HHHHHHHHHHHHHHIIIIIHHHHHHHHHHHHTTPPP-HHHHHHHHHHHHHHHHHHHHHTT-GGGHHHHHHHHHHHHHHHHHHHHHHHHHT-

Sequence (96 aa):
MSNTTEEEDKGILEVLLERLVKQRLPHALALEKKVDQGDVLNDYDIQFLAEVLRDIGRAKPVYDRHPDYQPLIAKLMSLYAHIIERGAENEGEQAS